Protein AF-A0A0G1HRV5-F1 (afdb_monomer_lite)

Radius of gyration: 14.01 Å; chains: 1; bounding box: 37×21×27 Å

Structure (mmCIF, N/CA/C/O backbone):
data_AF-A0A0G1HRV5-F1
#
_entry.id   AF-A0A0G1HRV5-F1
#
loop_
_atom_site.group_PDB
_atom_site.id
_atom_site.type_symbol
_atom_site.label_atom_id
_atom_site.label_alt_id
_atom_site.label_comp_id
_atom_site.label_asym_id
_atom_site.label_entity_id
_atom_site.label_seq_id
_atom_site.pdbx_PDB_ins_code
_atom_site.Cartn_x
_atom_site.Cartn_y
_atom_site.Cartn_z
_atom_site.occupancy
_atom_site.B_iso_or_equiv
_atom_site.auth_seq_id
_atom_site.auth_comp_id
_atom_site.auth_asym_id
_atom_site.auth_atom_id
_atom_site.pdbx_PDB_model_num
ATOM 1 N N . TYR A 1 1 ? -20.466 -11.161 12.138 1.00 52.66 1 TYR A N 1
ATOM 2 C CA . TYR A 1 1 ? -19.302 -10.502 11.516 1.00 52.66 1 TYR A CA 1
ATOM 3 C C . TYR A 1 1 ? -19.064 -11.246 10.222 1.00 52.66 1 TYR A C 1
ATOM 5 O O . TYR A 1 1 ? -18.554 -12.354 10.275 1.00 52.66 1 TYR A O 1
ATOM 13 N N . GLU A 1 2 ? -19.538 -10.707 9.101 1.00 65.81 2 GLU A N 1
ATOM 14 C CA . GLU A 1 2 ? -19.245 -11.293 7.788 1.00 65.81 2 GLU A CA 1
ATOM 15 C C . GLU A 1 2 ? -17.744 -11.123 7.508 1.00 65.81 2 GLU A C 1
ATOM 17 O O . GLU A 1 2 ? -17.171 -10.072 7.827 1.00 65.81 2 GLU A O 1
ATOM 22 N N . GLY A 1 3 ? -17.094 -12.170 7.000 1.00 76.12 3 GLY A N 1
ATOM 23 C CA . GLY A 1 3 ? -15.675 -12.164 6.631 1.00 76.12 3 GLY A CA 1
ATOM 24 C C . GLY A 1 3 ? -15.391 -11.306 5.393 1.00 76.12 3 GLY A C 1
ATOM 25 O O . GLY A 1 3 ? -16.250 -10.555 4.938 1.00 76.12 3 GLY A O 1
ATOM 26 N N . ARG A 1 4 ? -14.165 -11.379 4.862 1.00 80.94 4 ARG A N 1
ATOM 27 C CA . ARG A 1 4 ? -13.846 -10.862 3.519 1.00 80.94 4 ARG A CA 1
ATOM 28 C C . ARG A 1 4 ? -14.613 -11.694 2.491 1.00 80.94 4 ARG A C 1
ATOM 30 O O . ARG A 1 4 ? -14.572 -12.919 2.577 1.00 80.94 4 ARG A O 1
ATOM 37 N N . ASP A 1 5 ? -15.269 -11.043 1.539 1.00 85.88 5 ASP A N 1
ATOM 38 C CA . ASP A 1 5 ? -15.853 -11.714 0.380 1.00 85.88 5 ASP A CA 1
ATOM 39 C C . ASP A 1 5 ? -14.934 -11.511 -0.823 1.00 85.88 5 ASP A C 1
ATOM 41 O O . ASP A 1 5 ? -14.881 -10.429 -1.404 1.00 85.88 5 ASP A O 1
ATOM 45 N N . THR A 1 6 ? -14.195 -12.558 -1.184 1.00 85.88 6 THR A N 1
ATOM 46 C CA . THR A 1 6 ? -13.220 -12.493 -2.275 1.00 85.88 6 THR A CA 1
ATOM 47 C C . THR A 1 6 ? -13.861 -12.353 -3.654 1.00 85.88 6 THR A C 1
ATOM 49 O O . THR A 1 6 ? -13.161 -12.043 -4.611 1.00 85.88 6 THR A O 1
ATOM 52 N N . ALA A 1 7 ? -15.174 -12.583 -3.791 1.00 92.19 7 ALA A N 1
ATOM 53 C CA . ALA A 1 7 ? -15.876 -12.412 -5.062 1.00 92.19 7 ALA A CA 1
ATOM 54 C C . ALA A 1 7 ? -16.045 -10.934 -5.456 1.00 92.19 7 ALA A C 1
ATOM 56 O O . ALA A 1 7 ? -16.266 -10.640 -6.630 1.00 92.19 7 ALA A O 1
ATOM 57 N N . TYR A 1 8 ? -15.930 -10.018 -4.491 1.00 89.31 8 TYR A N 1
ATOM 58 C CA . TYR A 1 8 ? -15.985 -8.570 -4.708 1.00 89.31 8 TYR A CA 1
ATOM 59 C C . TYR A 1 8 ? -14.601 -7.910 -4.734 1.00 89.31 8 TYR A C 1
ATOM 61 O O . TYR A 1 8 ? -14.519 -6.688 -4.852 1.00 89.31 8 TYR A O 1
ATOM 69 N N . ASP A 1 9 ? -13.521 -8.685 -4.613 1.00 89.94 9 ASP A N 1
ATOM 70 C CA . ASP A 1 9 ? -12.172 -8.131 -4.653 1.00 89.94 9 ASP A CA 1
ATOM 71 C C . ASP A 1 9 ? -11.815 -7.670 -6.072 1.00 89.94 9 ASP A C 1
ATOM 73 O O . ASP A 1 9 ? -11.967 -8.40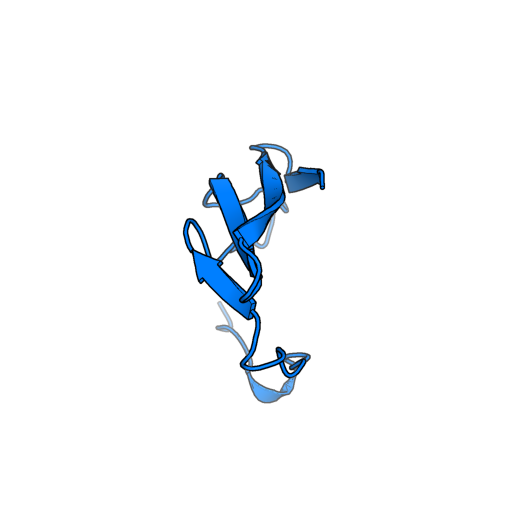6 -7.050 1.00 89.94 9 ASP A O 1
ATOM 77 N N . GLU A 1 10 ? -11.269 -6.462 -6.181 1.00 92.88 10 GLU A N 1
ATOM 78 C CA . GLU A 1 10 ? -10.651 -5.984 -7.415 1.00 92.88 10 GLU A CA 1
ATOM 79 C C . GLU A 1 10 ? -9.215 -6.514 -7.498 1.00 92.88 10 GLU A C 1
ATOM 81 O O . GLU A 1 10 ? -8.379 -6.233 -6.635 1.00 92.88 10 GLU A O 1
ATOM 86 N N . VAL A 1 11 ? -8.925 -7.296 -8.539 1.00 92.12 11 VAL A N 1
ATOM 87 C CA . VAL A 1 11 ? -7.604 -7.895 -8.762 1.00 92.12 11 VAL A CA 1
ATOM 88 C C . VAL A 1 11 ? -6.928 -7.213 -9.945 1.00 92.12 11 VAL A C 1
ATOM 90 O O . VAL A 1 11 ? -7.502 -7.119 -11.029 1.00 92.12 11 VAL A O 1
ATOM 93 N N . PHE A 1 12 ? -5.688 -6.770 -9.735 1.00 91.94 12 PHE A N 1
ATOM 94 C CA . PHE A 1 12 ? -4.838 -6.179 -10.764 1.00 91.94 12 PHE A CA 1
ATOM 95 C C . PHE A 1 12 ? -3.574 -7.019 -10.930 1.00 91.94 12 PHE A C 1
ATOM 97 O O . PHE A 1 12 ? -2.890 -7.320 -9.948 1.00 91.94 12 PHE A O 1
ATOM 104 N N . ASP A 1 13 ? -3.246 -7.368 -12.172 1.00 93.38 13 ASP A N 1
ATOM 105 C CA . ASP A 1 13 ? -2.014 -8.089 -12.475 1.00 93.38 13 ASP A CA 1
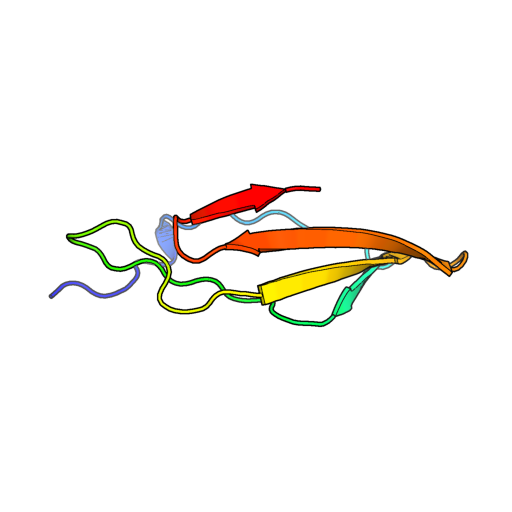ATOM 106 C C . ASP A 1 13 ? -0.797 -7.165 -12.347 1.00 93.38 13 ASP A C 1
ATOM 108 O O . ASP A 1 13 ? -0.773 -6.048 -12.871 1.00 93.38 13 ASP A O 1
ATOM 112 N N . MET A 1 14 ? 0.246 -7.657 -11.677 1.00 89.25 14 MET A N 1
ATOM 113 C CA . MET A 1 14 ? 1.530 -6.969 -11.563 1.00 89.25 14 MET A CA 1
ATOM 114 C C . MET A 1 14 ? 2.521 -7.498 -12.609 1.00 89.25 14 MET A C 1
ATOM 116 O O . MET A 1 14 ? 2.645 -8.716 -12.770 1.00 89.25 14 MET A O 1
ATOM 120 N N . PRO A 1 15 ? 3.282 -6.623 -13.297 1.00 93.69 15 PRO A N 1
ATOM 121 C CA . PRO A 1 15 ? 4.326 -7.064 -14.214 1.00 93.69 15 PRO A CA 1
ATOM 122 C C . PRO A 1 15 ? 5.379 -7.917 -13.499 1.00 93.69 15 PRO A C 1
ATOM 124 O O . PRO A 1 15 ? 5.923 -7.509 -12.474 1.00 93.69 15 PRO A O 1
ATOM 127 N N . SER A 1 16 ? 5.757 -9.055 -14.088 1.00 92.69 16 SER A N 1
ATOM 128 C CA . SER A 1 16 ? 6.767 -9.964 -13.516 1.00 92.69 16 SER A CA 1
ATOM 129 C C . SER A 1 16 ? 8.177 -9.362 -13.431 1.00 92.69 16 SER A C 1
ATOM 131 O O . SER A 1 16 ? 9.060 -9.933 -12.801 1.00 92.69 16 SER A O 1
ATOM 133 N N . SER A 1 17 ? 8.407 -8.219 -14.083 1.00 95.31 17 SER A N 1
ATOM 134 C CA . SER A 1 17 ? 9.652 -7.449 -14.027 1.00 95.31 17 SER A CA 1
ATOM 135 C C . SER A 1 17 ? 9.785 -6.570 -12.777 1.00 95.31 17 SER A C 1
ATOM 137 O O . SER A 1 17 ? 10.803 -5.892 -12.629 1.00 95.31 17 SER A O 1
ATOM 139 N N . ILE A 1 18 ? 8.758 -6.524 -11.923 1.00 96.06 18 ILE A N 1
ATOM 140 C CA . ILE A 1 18 ? 8.752 -5.773 -10.668 1.00 96.06 18 ILE A CA 1
ATOM 141 C C . ILE A 1 18 ? 8.779 -6.759 -9.501 1.00 96.06 18 ILE A C 1
ATOM 143 O O . ILE A 1 18 ? 7.898 -7.602 -9.354 1.00 96.06 18 ILE A O 1
ATOM 147 N N . ILE A 1 19 ? 9.791 -6.628 -8.651 1.00 95.75 19 ILE A N 1
ATOM 148 C CA . ILE A 1 19 ? 9.919 -7.368 -7.401 1.00 95.75 19 ILE A CA 1
ATOM 149 C C . ILE A 1 19 ? 9.282 -6.530 -6.295 1.00 95.75 19 ILE A C 1
ATOM 151 O O . ILE A 1 19 ? 9.651 -5.372 -6.095 1.00 95.75 19 ILE A O 1
ATOM 155 N N . VAL A 1 20 ? 8.340 -7.122 -5.565 1.00 95.62 20 VAL A N 1
ATOM 156 C CA . VAL A 1 20 ? 7.667 -6.493 -4.424 1.00 95.62 20 VAL A CA 1
ATOM 157 C C . VAL A 1 20 ? 8.306 -6.981 -3.125 1.00 95.62 20 VAL A C 1
ATOM 159 O O . VAL A 1 20 ? 8.623 -8.161 -2.980 1.00 95.62 20 VAL A O 1
ATOM 162 N N . SER A 1 21 ? 8.522 -6.075 -2.174 1.00 96.25 21 SER A N 1
ATOM 163 C CA . SER A 1 21 ? 9.073 -6.394 -0.854 1.00 96.25 21 SER A CA 1
ATOM 164 C C . SER A 1 21 ? 8.523 -5.468 0.234 1.00 96.25 21 SER A C 1
ATOM 166 O O . SER A 1 21 ? 7.874 -4.462 -0.056 1.00 96.25 21 SER A O 1
ATOM 168 N N . GLY A 1 22 ? 8.781 -5.806 1.500 1.00 95.94 22 GLY A N 1
ATOM 169 C CA . GLY A 1 22 ? 8.271 -5.058 2.649 1.00 95.94 22 GLY A CA 1
ATOM 170 C C . GLY A 1 22 ? 6.865 -5.497 3.058 1.00 95.94 22 GLY A C 1
ATOM 171 O O . GLY A 1 22 ? 6.549 -6.686 3.048 1.00 95.94 22 GLY A O 1
ATOM 172 N N . THR A 1 23 ? 6.031 -4.539 3.462 1.00 95.62 23 THR A N 1
ATOM 173 C CA . THR A 1 23 ? 4.646 -4.796 3.885 1.00 95.62 23 THR A CA 1
ATOM 174 C C . THR A 1 23 ? 3.740 -4.869 2.659 1.00 95.62 23 THR A C 1
ATOM 176 O O . THR A 1 23 ? 3.612 -3.887 1.932 1.00 95.62 23 THR A O 1
ATOM 179 N N . GLN A 1 24 ? 3.135 -6.036 2.424 1.00 94.06 24 GLN A N 1
ATOM 180 C CA . GLN A 1 24 ? 2.350 -6.329 1.213 1.00 94.06 24 GLN A CA 1
ATOM 181 C C . GLN A 1 24 ? 0.843 -6.439 1.466 1.00 94.06 24 GLN A C 1
ATOM 183 O O . GLN A 1 24 ? 0.062 -6.451 0.521 1.00 94.06 24 GLN A O 1
ATOM 188 N N . GLU A 1 25 ? 0.430 -6.504 2.729 1.0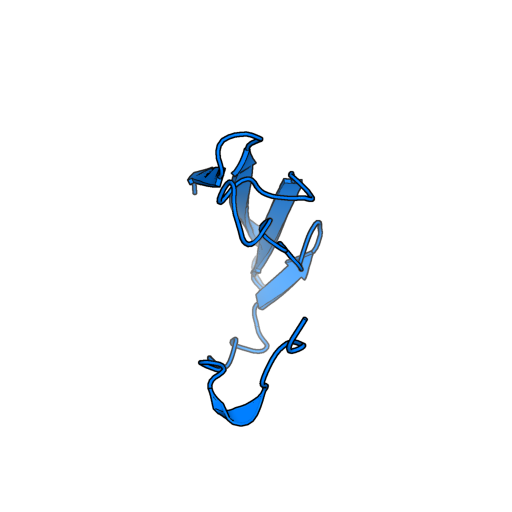0 92.94 25 GLU A N 1
ATOM 189 C CA . GLU A 1 25 ? -0.972 -6.569 3.118 1.00 92.94 25 GLU A CA 1
ATOM 190 C C . GLU A 1 25 ? -1.271 -5.452 4.116 1.00 92.94 25 GLU A C 1
ATOM 192 O O . GLU A 1 25 ? -0.557 -5.272 5.104 1.00 92.94 25 GLU A O 1
ATOM 197 N N . TYR A 1 26 ? -2.336 -4.701 3.844 1.00 93.38 26 TYR A N 1
ATOM 198 C CA . TYR A 1 26 ? -2.817 -3.625 4.699 1.00 93.38 26 TYR A CA 1
ATOM 199 C C . TYR A 1 26 ? -4.300 -3.847 4.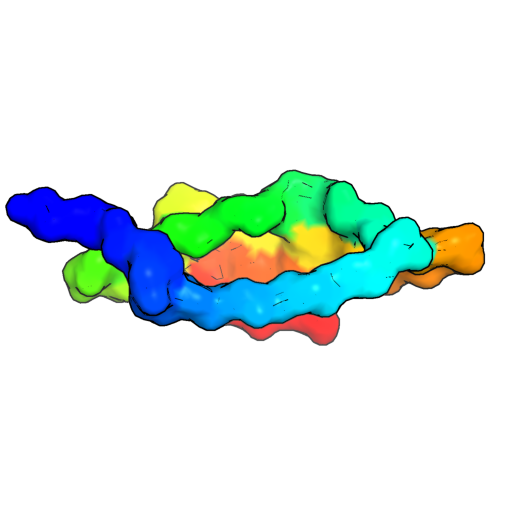960 1.00 93.38 26 TYR A C 1
ATOM 201 O O . TYR A 1 26 ? -5.143 -3.646 4.087 1.00 93.38 26 TYR A O 1
ATOM 209 N N . VAL A 1 27 ? -4.621 -4.279 6.177 1.00 93.19 27 VAL A N 1
ATOM 210 C CA . VAL A 1 27 ? -6.002 -4.502 6.610 1.00 93.19 27 VAL A CA 1
ATOM 211 C C . VAL A 1 27 ? -6.475 -3.297 7.406 1.00 93.19 27 VAL A C 1
ATOM 213 O O . VAL A 1 27 ? -5.774 -2.813 8.294 1.00 93.19 27 VAL A O 1
ATOM 216 N N . PHE A 1 28 ? -7.682 -2.823 7.115 1.00 93.38 28 PHE A N 1
ATOM 217 C CA . PHE A 1 28 ? -8.295 -1.698 7.812 1.00 93.38 28 PHE A CA 1
ATOM 218 C C . PHE A 1 28 ? -9.403 -2.168 8.753 1.00 93.38 28 PHE A C 1
ATOM 220 O O . PHE A 1 28 ? -10.169 -3.091 8.474 1.00 93.38 28 PHE A O 1
ATOM 227 N N . THR A 1 29 ? -9.491 -1.509 9.901 1.00 92.44 29 THR A N 1
ATOM 228 C CA . THR A 1 29 ? -10.547 -1.735 10.889 1.00 92.44 29 THR A CA 1
ATOM 229 C C . THR A 1 29 ? -11.901 -1.271 10.347 1.00 92.44 29 THR A C 1
ATOM 231 O O . THR A 1 29 ? -12.067 -0.105 10.005 1.00 92.44 29 THR A O 1
ATOM 234 N N . LYS A 1 30 ? -12.902 -2.163 10.310 1.00 87.00 30 LYS A N 1
ATOM 235 C CA . LYS A 1 30 ? -14.203 -1.886 9.664 1.00 87.00 30 LYS A CA 1
ATOM 236 C C . LYS A 1 30 ? -14.922 -0.635 10.186 1.00 87.00 30 LYS A C 1
ATOM 238 O O . LYS A 1 30 ? -15.557 0.059 9.405 1.00 87.00 30 LYS A O 1
ATOM 243 N N . PHE A 1 31 ? -14.850 -0.361 11.491 1.00 89.31 31 PHE A N 1
ATOM 244 C CA . PHE A 1 31 ? -15.603 0.743 12.102 1.00 89.31 31 PHE A CA 1
ATOM 245 C C . PHE A 1 31 ? -14.853 2.071 12.110 1.00 89.31 31 PHE A C 1
ATOM 247 O O . PHE A 1 31 ? -15.463 3.118 11.935 1.00 89.31 31 PHE A O 1
ATOM 254 N N . THR A 1 32 ? -13.542 2.036 12.336 1.00 93.69 32 THR A N 1
ATOM 255 C CA . THR A 1 32 ? -12.728 3.249 12.478 1.00 93.69 32 THR A CA 1
ATOM 256 C C . THR A 1 32 ? -11.999 3.634 11.198 1.00 93.69 32 THR A C 1
ATOM 258 O O . THR A 1 32 ? -11.516 4.754 11.103 1.00 93.69 32 THR A O 1
ATOM 261 N N . GLY A 1 33 ? -11.894 2.726 10.221 1.00 92.12 33 GLY A N 1
ATOM 262 C CA . GLY A 1 33 ? -11.162 2.970 8.978 1.00 92.12 33 GLY A CA 1
ATOM 263 C C . GLY A 1 33 ? -9.664 3.185 9.191 1.00 92.12 33 GLY A C 1
ATOM 264 O O . GLY A 1 33 ? -8.997 3.733 8.323 1.00 92.12 33 GLY A O 1
ATOM 265 N N . LEU A 1 34 ? -9.129 2.772 10.343 1.00 95.50 34 LEU A N 1
ATOM 266 C CA . LEU A 1 34 ? -7.710 2.884 10.662 1.00 95.50 34 LEU A CA 1
ATOM 267 C C . LEU A 1 34 ? -6.977 1.605 10.244 1.00 95.50 34 LEU A C 1
ATOM 269 O O . LEU A 1 34 ? -7.521 0.509 10.458 1.00 95.50 34 LEU A O 1
ATOM 273 N N . PRO A 1 35 ? -5.764 1.715 9.681 1.00 96.12 35 PRO A N 1
ATOM 274 C CA . PRO A 1 35 ? -4.967 0.554 9.322 1.00 96.12 35 PRO A CA 1
ATOM 275 C C . PRO A 1 35 ? -4.562 -0.225 10.578 1.00 96.12 35 PRO A C 1
ATOM 277 O O . PRO A 1 35 ? -4.172 0.349 11.592 1.00 96.12 35 PRO A O 1
ATOM 280 N N . GLN A 1 36 ? -4.637 -1.550 10.502 1.00 94.88 36 GLN A N 1
ATOM 281 C CA . GLN A 1 36 ? -4.134 -2.459 11.537 1.00 94.88 36 GLN A CA 1
ATOM 282 C C . GLN A 1 36 ? -2.611 -2.598 11.478 1.00 94.88 36 GLN A C 1
ATOM 284 O O . GLN A 1 36 ? -1.974 -2.963 12.463 1.00 94.88 36 GLN A O 1
ATOM 289 N N . THR A 1 37 ? -2.019 -2.326 10.316 1.00 94.19 37 THR A N 1
ATOM 290 C CA . THR A 1 37 ? -0.577 -2.380 10.083 1.00 94.19 37 THR A CA 1
ATOM 291 C C . THR A 1 37 ? -0.169 -1.188 9.236 1.00 94.19 37 THR A C 1
ATOM 293 O O . THR A 1 37 ? -0.835 -0.845 8.262 1.00 94.19 37 THR A O 1
ATOM 296 N N . THR A 1 38 ? 0.923 -0.546 9.631 1.00 95.81 38 THR A N 1
ATOM 297 C CA . THR A 1 38 ? 1.588 0.514 8.875 1.00 95.81 38 THR A CA 1
ATOM 298 C C . THR A 1 38 ? 2.887 -0.034 8.313 1.00 95.81 38 THR A C 1
ATOM 300 O O . THR A 1 38 ? 3.413 -1.035 8.802 1.00 95.81 38 THR A O 1
ATOM 303 N N . GLY A 1 39 ? 3.426 0.611 7.286 1.00 95.44 39 GLY A N 1
ATOM 304 C CA . GLY A 1 39 ? 4.658 0.128 6.689 1.00 95.44 39 GLY A CA 1
ATOM 305 C C . GLY A 1 39 ? 4.922 0.703 5.318 1.00 95.44 39 GLY A C 1
ATOM 306 O O . GLY A 1 39 ? 4.225 1.604 4.848 1.00 95.44 39 GLY A O 1
ATOM 307 N N . ALA A 1 40 ? 5.969 0.164 4.712 1.00 96.94 40 ALA A N 1
ATOM 308 C CA . ALA A 1 40 ? 6.394 0.496 3.372 1.00 96.94 40 ALA A CA 1
ATOM 309 C C . ALA A 1 40 ? 6.344 -0.753 2.487 1.00 96.94 40 ALA A C 1
ATOM 311 O O . ALA A 1 40 ? 6.829 -1.823 2.870 1.00 96.94 40 ALA A O 1
ATOM 312 N N . LEU A 1 41 ? 5.763 -0.584 1.307 1.00 96.88 41 LEU A N 1
ATOM 313 C CA . LEU A 1 41 ? 5.833 -1.490 0.175 1.00 96.88 41 LEU A CA 1
ATOM 314 C C . LEU A 1 41 ? 6.895 -0.944 -0.780 1.00 96.88 41 LEU A C 1
ATOM 316 O O . LEU A 1 41 ? 6.753 0.164 -1.297 1.00 96.88 41 LEU A O 1
ATOM 320 N N . THR A 1 42 ? 7.943 -1.719 -1.029 1.00 97.19 42 THR A N 1
ATOM 321 C CA . THR A 1 42 ? 9.011 -1.330 -1.953 1.00 97.19 42 THR A CA 1
ATOM 322 C C . THR A 1 42 ? 8.886 -2.130 -3.239 1.00 97.19 42 THR A C 1
ATOM 324 O O . THR A 1 42 ? 8.898 -3.363 -3.219 1.00 97.19 42 THR A O 1
ATOM 327 N N . LEU A 1 43 ? 8.790 -1.409 -4.350 1.00 96.62 43 LEU A N 1
ATOM 328 C CA . LEU A 1 43 ? 8.793 -1.926 -5.709 1.00 96.62 43 LEU A CA 1
ATOM 329 C C . LEU A 1 43 ? 10.189 -1.740 -6.291 1.00 96.62 43 LEU A C 1
ATOM 331 O O . LEU A 1 43 ? 10.678 -0.613 -6.353 1.00 96.62 43 LEU A O 1
ATOM 335 N N . THR A 1 44 ? 10.804 -2.827 -6.738 1.00 97.50 44 THR A N 1
ATOM 336 C CA . THR A 1 44 ? 12.127 -2.808 -7.365 1.00 97.50 44 THR A CA 1
ATOM 337 C C . THR A 1 44 ? 12.028 -3.367 -8.773 1.00 97.50 44 THR A C 1
ATOM 339 O O . THR A 1 44 ? 11.566 -4.489 -8.971 1.00 97.50 44 THR A O 1
ATOM 342 N N . SER A 1 45 ? 12.468 -2.606 -9.764 1.00 96.75 45 SER A N 1
ATOM 343 C CA . SER A 1 45 ? 12.531 -3.061 -11.152 1.00 96.75 45 SER A CA 1
ATOM 344 C C . SER A 1 45 ? 13.792 -3.889 -11.438 1.00 96.75 45 SER A C 1
ATOM 346 O O . SER A 1 45 ? 14.763 -3.881 -10.678 1.00 96.75 45 SER A O 1
ATOM 348 N N . MET A 1 46 ? 13.828 -4.554 -12.598 1.00 94.12 46 MET A N 1
ATOM 349 C CA . MET A 1 46 ? 15.013 -5.296 -13.058 1.00 94.12 46 MET A CA 1
ATOM 350 C C . MET A 1 46 ? 16.272 -4.432 -13.258 1.00 94.12 46 MET A C 1
ATOM 352 O O . MET A 1 46 ? 17.373 -4.971 -13.246 1.00 94.12 46 MET A O 1
ATOM 356 N N . ASN A 1 47 ? 16.135 -3.114 -13.447 1.00 95.62 47 ASN A N 1
ATOM 357 C CA . ASN A 1 47 ? 17.258 -2.169 -13.531 1.00 95.62 47 ASN A CA 1
ATOM 358 C C . ASN A 1 47 ? 17.582 -1.494 -12.185 1.00 95.62 47 ASN A C 1
ATOM 360 O O . ASN A 1 47 ? 18.258 -0.468 -12.177 1.00 95.62 47 ASN A O 1
ATOM 364 N N . ASN A 1 48 ? 17.100 -2.050 -11.067 1.00 93.94 48 ASN A N 1
ATOM 365 C CA . ASN A 1 48 ? 17.330 -1.552 -9.709 1.00 93.94 48 ASN A CA 1
ATOM 366 C C . ASN A 1 48 ? 16.749 -0.151 -9.422 1.00 93.94 48 ASN A C 1
ATOM 368 O O . ASN A 1 48 ? 17.163 0.484 -8.452 1.00 93.94 48 ASN A O 1
ATOM 372 N N . GLU A 1 49 ? 15.771 0.328 -10.202 1.00 97.12 49 GLU A N 1
ATOM 373 C CA . GLU A 1 49 ? 14.957 1.480 -9.793 1.00 97.12 49 GLU A CA 1
ATOM 374 C C . GLU A 1 49 ? 14.042 1.038 -8.652 1.00 97.12 49 GLU A C 1
ATOM 376 O O . GLU A 1 49 ? 13.384 -0.002 -8.738 1.00 97.12 49 GLU A O 1
ATOM 381 N N . THR A 1 50 ? 14.004 1.830 -7.584 1.00 97.31 50 THR A N 1
ATOM 382 C CA . THR A 1 50 ? 13.154 1.570 -6.429 1.00 97.31 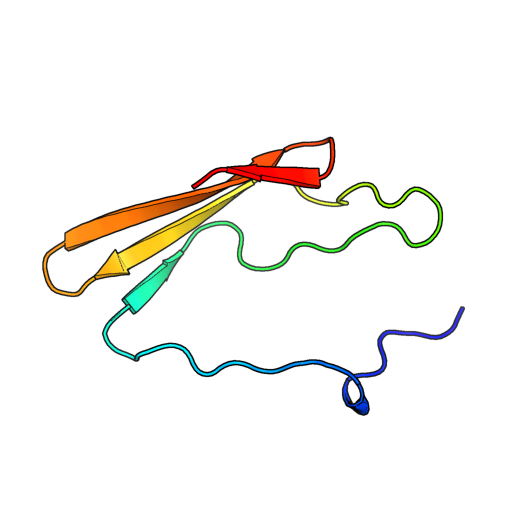50 THR A CA 1
ATOM 383 C C . THR A 1 50 ? 12.110 2.660 -6.268 1.00 97.31 50 THR A C 1
ATOM 385 O O . THR A 1 50 ? 12.388 3.852 -6.409 1.00 97.31 50 THR A O 1
ATOM 388 N N . ARG A 1 51 ? 10.887 2.242 -5.949 1.00 96.94 51 ARG A N 1
ATOM 389 C CA . ARG A 1 51 ? 9.799 3.123 -5.522 1.00 96.94 51 ARG A CA 1
ATOM 390 C C . ARG A 1 51 ? 9.200 2.584 -4.244 1.00 96.94 51 ARG A C 1
ATOM 392 O O . ARG A 1 51 ? 9.019 1.376 -4.110 1.00 96.94 51 ARG A O 1
ATOM 399 N N . THR A 1 52 ? 8.879 3.480 -3.326 1.00 97.19 52 THR A N 1
ATOM 400 C CA . THR A 1 52 ? 8.402 3.102 -1.999 1.00 97.19 52 THR A CA 1
ATOM 401 C C . THR A 1 52 ? 7.052 3.732 -1.750 1.00 97.19 52 THR A C 1
ATOM 403 O O . THR A 1 52 ? 6.932 4.950 -1.714 1.00 97.19 52 THR A O 1
ATOM 406 N N . ILE A 1 53 ? 6.053 2.890 -1.524 1.00 96.69 53 ILE A N 1
ATOM 407 C CA . ILE A 1 53 ? 4.716 3.305 -1.124 1.00 96.69 53 ILE A CA 1
ATOM 408 C C . ILE A 1 53 ? 4.614 3.113 0.384 1.00 96.69 53 ILE A C 1
ATOM 410 O O . ILE A 1 53 ? 4.812 2.009 0.880 1.00 96.69 53 ILE A O 1
ATOM 414 N N . THR A 1 54 ? 4.318 4.175 1.124 1.00 96.75 54 THR A N 1
ATOM 415 C CA . THR A 1 54 ? 4.205 4.134 2.588 1.00 96.75 54 THR A CA 1
ATOM 416 C C . THR A 1 54 ? 2.771 4.390 3.024 1.00 96.75 54 THR A C 1
ATOM 418 O O . THR A 1 54 ? 2.139 5.323 2.531 1.00 96.75 54 THR A O 1
ATOM 421 N N . ILE A 1 55 ? 2.287 3.599 3.984 1.00 97.25 55 ILE A N 1
ATOM 422 C CA . ILE A 1 55 ? 0.997 3.799 4.654 1.00 97.25 55 ILE A CA 1
ATOM 423 C C . ILE A 1 55 ? 1.246 4.076 6.134 1.00 97.25 55 ILE A C 1
ATOM 425 O O . ILE A 1 55 ? 1.830 3.253 6.844 1.00 97.25 55 ILE A O 1
ATOM 429 N N . ASN A 1 56 ? 0.818 5.251 6.603 1.00 95.06 56 ASN A N 1
ATOM 430 C CA . ASN A 1 56 ? 0.987 5.667 7.998 1.00 95.06 56 ASN A CA 1
ATOM 431 C C . ASN A 1 56 ? -0.207 5.267 8.885 1.00 95.06 56 ASN A C 1
ATOM 433 O O . ASN A 1 56 ? -1.200 4.727 8.409 1.00 95.06 56 ASN A O 1
ATOM 437 N N . ALA A 1 57 ? -0.131 5.565 10.187 1.00 95.19 57 ALA A N 1
ATOM 438 C CA . ALA A 1 57 ? -1.160 5.190 11.169 1.00 95.19 57 ALA A CA 1
ATOM 439 C C . ALA A 1 57 ? -2.537 5.833 10.926 1.00 95.19 57 ALA A C 1
ATOM 441 O O . ALA A 1 57 ? -3.538 5.344 11.438 1.00 95.19 57 ALA A O 1
ATOM 442 N N . ASN A 1 58 ? -2.592 6.895 10.119 1.00 94.56 58 ASN A N 1
ATOM 443 C CA . ASN A 1 58 ? -3.834 7.551 9.720 1.00 94.56 58 ASN A CA 1
ATOM 444 C C . ASN A 1 58 ? -4.394 6.988 8.400 1.00 94.56 58 ASN A C 1
ATOM 446 O O . ASN A 1 58 ? -5.374 7.519 7.889 1.00 94.56 58 ASN A O 1
ATOM 450 N N . GLY A 1 59 ? -3.768 5.960 7.815 1.00 93.06 59 GLY A N 1
ATOM 451 C CA . GLY A 1 59 ? -4.179 5.387 6.530 1.00 93.06 59 GLY A CA 1
ATOM 452 C C . GLY A 1 59 ? -3.779 6.222 5.312 1.00 93.06 59 GLY A C 1
ATOM 453 O O . GLY A 1 59 ? -4.259 5.962 4.213 1.00 93.06 59 GLY A O 1
ATOM 454 N N . MET A 1 60 ? -2.912 7.225 5.478 1.00 95.06 60 MET A N 1
ATOM 455 C CA . MET A 1 60 ? -2.462 8.069 4.371 1.00 95.06 60 MET A CA 1
ATOM 456 C C . MET A 1 60 ? -1.399 7.347 3.542 1.00 95.06 60 MET A C 1
ATOM 458 O O . MET A 1 60 ? -0.412 6.862 4.101 1.00 95.06 60 MET A O 1
ATOM 462 N N . VAL A 1 61 ? -1.585 7.346 2.221 1.00 95.94 61 VAL A N 1
ATOM 463 C CA . VAL A 1 61 ? -0.647 6.790 1.238 1.00 95.94 61 VAL A CA 1
ATOM 464 C C . VAL A 1 61 ? 0.323 7.877 0.757 1.00 95.94 61 VAL A C 1
ATOM 466 O O . VAL A 1 61 ? -0.103 8.983 0.434 1.00 95.94 61 VAL A O 1
ATOM 469 N N . SER A 1 62 ? 1.615 7.554 0.678 1.00 95.56 62 SER A N 1
ATOM 470 C CA . SER A 1 62 ? 2.676 8.399 0.100 1.00 95.56 62 SER A CA 1
ATOM 471 C C . SER A 1 62 ? 3.539 7.573 -0.853 1.00 95.56 62 SER A C 1
ATOM 473 O O . SER A 1 62 ? 3.866 6.440 -0.501 1.00 95.56 62 SER A O 1
ATOM 475 N N . TYR A 1 63 ? 3.923 8.122 -2.010 1.00 91.25 63 TYR A N 1
ATOM 476 C CA . TYR A 1 63 ? 4.726 7.447 -3.041 1.00 91.25 63 TYR A CA 1
ATOM 477 C C . TYR A 1 63 ? 5.643 8.411 -3.803 1.00 91.25 63 TYR A C 1
ATOM 479 O O . TYR A 1 63 ? 5.363 9.631 -3.767 1.00 91.25 63 TYR A O 1
#

Foldseek 3Di:
DDDDDCVPDDDDDDDP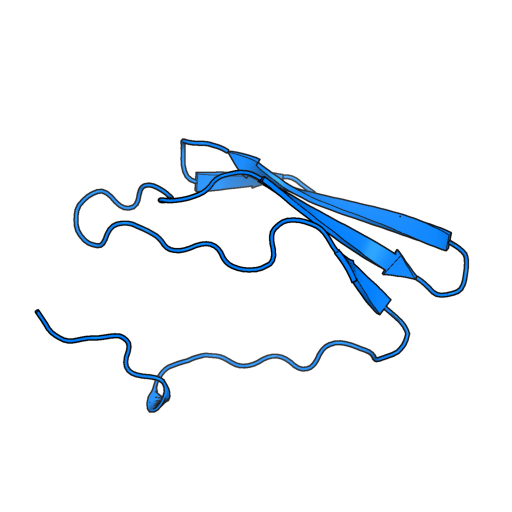QKDKDKDDDWDADPPPRFTPDWIWIWIAGPVGDIDIWTQDRRRDIDD

Sequence (63 aa):
YEGRDTAYDEVFDMPSSIIVSGTQEYVFTKFTGLPQTTGALTLTSMNNETRTITINANGMVSY

Secondary structure (DSSP, 8-state):
-----GGG----PPPTTEEEEE-----B-TTT--BS--EEEEEEETT--EEEEEE-TT--EE-

pLDDT: mean 92.53, std 7.26, range [52.66, 97.5]